Protein AF-A0AAE0DKG5-F1 (afdb_monomer)

Nearest PDB structures (foldseek):
  2qt0-assembly1_A  TM=7.683E-01  e=3.053E-05  Homo sapiens
  5b3f-assembly1_A  TM=6.417E-01  e=2.214E-03  Methanospirillum hungatei JF-1
  6fqd-assembly1_A  TM=4.161E-01  e=5.073E-01  Escherichia coli K-12
  5l3q-assembly2_D  TM=3.887E-01  e=5.073E-01  Homo sapiens
  6y32-assembly3_F  TM=3.884E-01  e=2.674E+00  Homo sapiens

InterPro domains:
  IPR027417 P-loop containing nucleoside triphosphate hydrolase [G3DSA:3.40.50.300] (2-158)
  IPR027417 P-loop containing nucleoside triphosphate hydrolase [SSF52540] (7-156)

Structure (mmCIF, N/CA/C/O backbone):
data_AF-A0AAE0DKG5-F1
#
_entry.id   AF-A0AAE0DKG5-F1
#
loop_
_atom_site.group_PDB
_atom_site.id
_atom_site.type_symbol
_atom_site.label_atom_id
_atom_site.label_alt_id
_atom_site.label_comp_id
_atom_site.label_asym_id
_atom_site.label_entity_id
_atom_site.label_seq_id
_atom_site.pdbx_PDB_ins_code
_atom_site.Cartn_x
_atom_site.Cartn_y
_atom_site.Cartn_z
_atom_site.occupancy
_atom_site.B_iso_or_equiv
_atom_site.auth_seq_id
_atom_site.auth_comp_id
_atom_site.auth_asym_id
_atom_site.auth_atom_id
_atom_site.pdbx_PDB_model_num
ATOM 1 N N . MET A 1 1 ? -20.621 -15.080 -0.877 1.00 37.41 1 MET A N 1
ATOM 2 C CA . MET A 1 1 ? -19.256 -15.101 -0.305 1.00 37.41 1 MET A CA 1
ATOM 3 C C . MET A 1 1 ? -19.275 -14.192 0.912 1.00 37.41 1 MET A C 1
ATOM 5 O O . MET A 1 1 ? -19.969 -13.183 0.817 1.00 37.41 1 MET A O 1
ATOM 9 N N . PRO A 1 2 ? -18.637 -14.533 2.045 1.00 44.44 2 PRO A N 1
ATOM 10 C CA . PRO A 1 2 ? -18.542 -13.586 3.152 1.00 44.44 2 PRO A CA 1
ATOM 11 C C . PRO A 1 2 ? -17.878 -12.305 2.638 1.00 44.44 2 PRO A C 1
ATOM 13 O O . PRO A 1 2 ? -16.910 -12.362 1.879 1.00 44.44 2 PRO A O 1
ATOM 16 N N . GLN A 1 3 ? -18.469 -11.161 2.965 1.00 55.66 3 GLN A N 1
ATOM 17 C CA . GLN A 1 3 ? -17.951 -9.858 2.577 1.00 55.66 3 GLN A CA 1
ATOM 18 C C . GLN A 1 3 ? -16.578 -9.691 3.237 1.00 55.66 3 GLN A C 1
ATOM 20 O O . GLN A 1 3 ? -16.470 -9.790 4.457 1.00 55.66 3 GLN A O 1
ATOM 25 N N . SER A 1 4 ? -15.528 -9.517 2.430 1.00 67.88 4 SER A N 1
ATOM 26 C CA . SER A 1 4 ? -14.177 -9.253 2.933 1.00 67.88 4 SER A CA 1
ATOM 27 C C . SER A 1 4 ? -14.224 -8.073 3.902 1.00 67.88 4 SER A C 1
ATOM 29 O O . SER A 1 4 ? -14.657 -6.986 3.520 1.00 67.88 4 SER A O 1
ATOM 31 N N . THR A 1 5 ? -13.737 -8.268 5.125 1.00 88.44 5 THR A N 1
ATOM 32 C CA . THR A 1 5 ? -13.580 -7.189 6.110 1.00 88.44 5 THR A CA 1
ATOM 33 C C . THR A 1 5 ? -12.373 -6.302 5.801 1.00 88.44 5 THR A C 1
ATOM 35 O O . THR A 1 5 ? -12.182 -5.289 6.462 1.00 88.44 5 THR A O 1
ATOM 38 N N . VAL A 1 6 ? -11.563 -6.650 4.794 1.00 94.94 6 VAL A N 1
ATOM 39 C CA . VAL A 1 6 ? -10.408 -5.865 4.347 1.00 94.94 6 VAL A CA 1
ATOM 40 C C . VAL A 1 6 ? -10.836 -4.784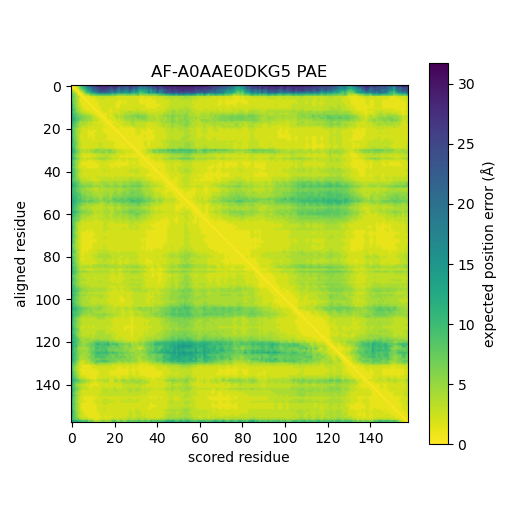 3.355 1.00 94.94 6 VAL A C 1
ATOM 42 O O . VAL A 1 6 ? -11.532 -5.073 2.375 1.00 94.94 6 VAL A O 1
ATOM 45 N N . PHE A 1 7 ? -10.373 -3.555 3.581 1.00 94.56 7 PHE A N 1
ATOM 46 C CA . PHE A 1 7 ? -10.585 -2.390 2.725 1.00 94.56 7 PHE A CA 1
ATOM 47 C C . PHE A 1 7 ? -9.232 -1.823 2.266 1.00 94.56 7 PHE A C 1
ATOM 49 O O . PHE A 1 7 ? -8.429 -1.364 3.080 1.00 94.56 7 PHE A O 1
ATOM 56 N N . LEU A 1 8 ? -8.972 -1.891 0.962 1.00 96.50 8 LEU A N 1
ATOM 57 C CA . LEU A 1 8 ? -7.734 -1.484 0.307 1.00 96.50 8 LEU A CA 1
ATOM 58 C C . LEU A 1 8 ? -7.817 -0.012 -0.114 1.00 96.50 8 LEU A C 1
ATOM 60 O O . LEU A 1 8 ? -8.628 0.378 -0.958 1.00 96.50 8 LEU A O 1
ATOM 64 N N . ILE A 1 9 ? -6.937 0.803 0.455 1.00 96.94 9 ILE A N 1
ATOM 65 C CA . ILE A 1 9 ? -6.836 2.242 0.222 1.00 96.94 9 ILE A CA 1
ATOM 66 C C . ILE A 1 9 ? -5.609 2.503 -0.644 1.00 96.94 9 ILE A C 1
ATOM 68 O O . ILE A 1 9 ? -4.482 2.346 -0.188 1.00 96.94 9 ILE A O 1
ATOM 72 N N . GLY A 1 10 ? -5.813 2.941 -1.882 1.00 97.75 10 GLY A N 1
ATOM 73 C CA . GLY A 1 10 ? -4.731 3.442 -2.722 1.00 97.75 10 GLY A CA 1
ATOM 74 C C . GLY A 1 10 ? -4.279 4.835 -2.301 1.00 97.75 10 GLY A C 1
ATOM 75 O O . GLY A 1 10 ? -5.113 5.732 -2.156 1.00 97.75 10 GLY A O 1
ATOM 76 N N . LEU A 1 11 ? -2.969 5.039 -2.193 1.00 97.75 11 LEU A N 1
ATOM 77 C CA . LEU A 1 11 ? -2.316 6.339 -2.058 1.00 97.75 11 LEU A CA 1
ATOM 78 C C . LEU A 1 11 ? -1.290 6.510 -3.184 1.00 97.75 11 LEU A C 1
ATOM 80 O O . LEU A 1 11 ? -0.190 5.966 -3.129 1.00 97.75 11 LEU A O 1
ATOM 84 N N . SER A 1 12 ? -1.640 7.275 -4.219 1.00 96.31 12 SER A N 1
ATOM 85 C CA . SER A 1 12 ? -0.743 7.530 -5.355 1.00 96.31 12 SER A CA 1
ATOM 86 C C . SER A 1 12 ? -0.347 8.996 -5.479 1.00 96.31 12 SER A C 1
ATOM 88 O O . SER A 1 12 ? -0.925 9.846 -4.813 1.00 96.31 12 SER A O 1
ATOM 90 N N . GLY A 1 13 ? 0.668 9.298 -6.285 1.00 94.44 13 GLY A N 1
ATOM 91 C CA . GLY A 1 13 ? 1.282 10.628 -6.350 1.00 94.44 13 GLY A CA 1
ATOM 92 C C . GLY A 1 13 ? 2.754 10.598 -6.778 1.00 94.44 13 GLY A C 1
ATOM 93 O O . GLY A 1 13 ? 3.393 9.538 -6.734 1.00 94.44 13 GLY A O 1
ATOM 94 N N . PRO A 1 14 ? 3.330 11.747 -7.169 1.00 91.44 14 PRO A N 1
ATOM 95 C CA . PRO A 1 14 ? 4.718 11.816 -7.613 1.00 91.44 14 PRO A CA 1
ATOM 96 C C . PRO A 1 14 ? 5.696 11.474 -6.482 1.00 91.44 14 PRO A C 1
ATOM 98 O O . PRO A 1 14 ? 5.332 11.425 -5.299 1.00 91.44 14 PRO A O 1
ATOM 101 N N . ALA A 1 15 ? 6.950 11.190 -6.836 1.00 87.25 15 ALA A N 1
ATOM 102 C CA . ALA A 1 15 ? 8.023 11.018 -5.859 1.00 87.25 15 ALA A CA 1
ATOM 103 C C . ALA A 1 15 ? 8.094 12.231 -4.909 1.00 87.25 15 ALA A C 1
ATOM 105 O O . ALA A 1 15 ? 7.795 13.355 -5.304 1.00 87.25 15 ALA A O 1
ATOM 106 N N . ALA A 1 16 ? 8.441 11.985 -3.643 1.00 87.25 16 ALA A N 1
ATOM 107 C CA . ALA A 1 16 ? 8.517 12.997 -2.581 1.00 87.25 16 ALA A CA 1
ATOM 108 C C . ALA A 1 16 ? 7.212 13.755 -2.228 1.00 87.25 16 ALA A C 1
ATOM 110 O O . ALA A 1 16 ? 7.253 14.646 -1.387 1.00 87.25 16 ALA A O 1
ATOM 111 N N . ALA A 1 17 ? 6.041 13.358 -2.743 1.00 90.88 17 ALA A N 1
ATOM 112 C CA . ALA A 1 17 ? 4.752 13.963 -2.363 1.00 90.88 17 ALA A CA 1
ATOM 113 C C . ALA A 1 17 ? 4.284 13.644 -0.924 1.00 90.88 17 ALA A C 1
ATOM 115 O O . ALA A 1 17 ? 3.214 14.066 -0.511 1.00 90.88 17 ALA A O 1
ATOM 116 N N . GLY A 1 18 ? 5.034 12.848 -0.152 1.00 90.06 18 GLY A N 1
ATOM 117 C CA . GLY A 1 18 ? 4.626 12.414 1.193 1.00 90.06 18 GLY A CA 1
ATOM 118 C C . GLY A 1 18 ? 3.774 11.138 1.230 1.00 90.06 18 GLY A C 1
ATOM 119 O O . GLY A 1 18 ? 3.184 10.832 2.264 1.00 90.06 18 GLY A O 1
ATOM 120 N N . LYS A 1 19 ? 3.741 10.362 0.134 1.00 93.94 19 LYS A N 1
ATOM 121 C CA . LYS A 1 19 ? 3.017 9.075 0.038 1.00 93.94 19 LYS A CA 1
ATOM 122 C C . LYS A 1 19 ? 3.444 8.027 1.051 1.00 93.94 19 LYS A C 1
ATOM 124 O O . LYS A 1 19 ? 2.635 7.180 1.377 1.00 93.94 19 LYS A O 1
ATOM 129 N N . THR A 1 20 ? 4.679 8.089 1.527 1.00 92.62 20 THR A N 1
ATOM 130 C CA . THR A 1 20 ? 5.185 7.182 2.555 1.00 92.62 20 THR A CA 1
ATOM 131 C C . THR A 1 20 ? 4.866 7.724 3.951 1.00 92.62 20 THR A C 1
ATOM 133 O O . THR A 1 20 ? 4.460 6.978 4.830 1.00 92.62 20 THR A O 1
ATOM 136 N N . THR A 1 21 ? 4.947 9.044 4.155 1.00 94.94 21 THR A N 1
ATOM 137 C CA . THR A 1 21 ? 4.667 9.705 5.443 1.00 94.94 21 THR A CA 1
ATOM 138 C C . THR A 1 21 ? 3.189 9.647 5.835 1.00 94.94 21 THR A C 1
ATOM 140 O O . THR A 1 21 ? 2.862 9.335 6.978 1.00 94.94 21 THR A O 1
ATOM 143 N N .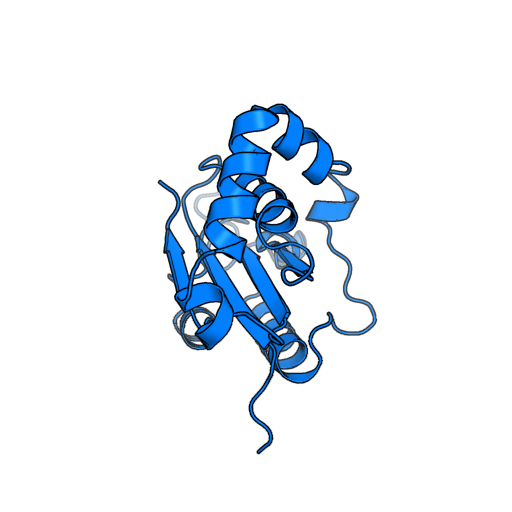 LEU A 1 22 ? 2.286 9.946 4.897 1.00 95.38 22 LEU A N 1
ATOM 144 C CA . LEU A 1 22 ? 0.847 9.991 5.150 1.00 95.38 22 LEU A CA 1
ATOM 145 C C . LEU A 1 22 ? 0.267 8.651 5.660 1.00 95.38 22 LEU A C 1
ATOM 147 O O . LEU A 1 22 ? -0.423 8.697 6.676 1.00 95.38 22 LEU A O 1
ATOM 151 N N . PRO A 1 23 ? 0.536 7.475 5.050 1.00 96.06 23 PRO A N 1
ATOM 152 C CA . PRO A 1 23 ? 0.082 6.184 5.567 1.00 96.06 23 PRO A CA 1
ATOM 153 C C . PRO A 1 23 ? 0.449 5.960 7.029 1.00 96.06 23 PRO A C 1
ATOM 155 O O . PRO A 1 23 ? -0.401 5.546 7.809 1.00 96.06 23 PRO A O 1
ATOM 158 N N . HIS A 1 24 ? 1.689 6.276 7.412 1.00 96.19 24 HIS A N 1
ATOM 159 C CA . HIS A 1 24 ? 2.147 6.110 8.790 1.00 96.19 24 HIS A CA 1
ATOM 160 C C . HIS A 1 24 ? 1.361 7.001 9.755 1.00 96.19 24 HIS A C 1
ATOM 162 O O . HIS A 1 24 ? 0.917 6.529 10.797 1.00 96.19 24 HIS A O 1
ATOM 168 N N . ILE A 1 25 ? 1.094 8.260 9.390 1.00 95.81 25 ILE A N 1
ATOM 169 C CA . ILE A 1 25 ? 0.221 9.147 10.182 1.00 95.81 25 ILE A CA 1
ATOM 170 C C . ILE A 1 25 ? -1.201 8.571 10.271 1.00 95.81 25 ILE A C 1
ATOM 172 O O . ILE A 1 25 ? -1.789 8.541 11.354 1.00 95.81 25 ILE A O 1
ATOM 176 N N . LEU A 1 26 ? -1.747 8.073 9.157 1.00 95.31 26 LEU A N 1
ATOM 177 C CA . LEU A 1 26 ? -3.080 7.468 9.115 1.00 95.31 26 LEU A CA 1
ATOM 178 C C . LEU A 1 26 ? -3.181 6.238 10.023 1.00 95.31 26 LEU A C 1
ATOM 180 O O . LEU A 1 26 ? -4.221 6.062 10.655 1.00 95.31 26 LEU A O 1
ATOM 184 N N . THR A 1 27 ? -2.111 5.451 10.176 1.00 95.12 27 THR A N 1
ATOM 185 C CA . THR A 1 27 ? -2.064 4.345 11.146 1.00 95.12 27 THR A CA 1
ATOM 186 C C . THR A 1 27 ? -2.336 4.814 12.570 1.00 95.12 27 THR A C 1
ATOM 188 O O . THR A 1 27 ? -3.024 4.135 13.329 1.00 95.12 27 THR A O 1
ATOM 191 N N . HIS A 1 28 ? -1.862 6.004 12.937 1.00 94.06 28 HIS A N 1
ATOM 192 C CA . HIS A 1 28 ? -2.086 6.560 14.268 1.00 94.06 28 HIS A CA 1
ATOM 193 C C . HIS A 1 28 ? -3.461 7.206 14.439 1.00 94.06 28 HIS A C 1
ATOM 195 O O . HIS A 1 28 ? -3.979 7.189 15.557 1.00 94.06 28 HIS A O 1
ATOM 201 N N . ILE A 1 29 ? -4.036 7.770 13.375 1.00 94.38 29 ILE A N 1
ATOM 202 C CA . ILE A 1 29 ? -5.367 8.395 13.400 1.00 94.38 29 ILE A CA 1
ATOM 203 C C . ILE A 1 29 ? -6.466 7.325 13.425 1.00 94.38 29 ILE A C 1
ATOM 205 O O . ILE A 1 29 ? -7.371 7.389 14.250 1.00 94.38 29 ILE A O 1
ATOM 209 N N . PHE A 1 30 ? -6.358 6.316 12.561 1.00 93.31 30 PHE A N 1
ATOM 210 C CA . PHE A 1 30 ? -7.341 5.241 12.395 1.00 93.31 30 PHE A CA 1
ATOM 211 C C . PHE A 1 30 ? -6.987 3.989 13.213 1.00 93.31 30 PHE A C 1
ATOM 213 O O . PHE A 1 30 ? -7.433 2.890 12.893 1.00 93.31 30 PHE A O 1
ATOM 220 N N . CYS A 1 31 ? -6.162 4.121 14.254 1.00 87.25 31 CYS A N 1
ATOM 221 C CA . CYS A 1 31 ? -5.794 3.008 15.128 1.00 87.25 31 CYS A CA 1
ATOM 222 C C . CYS A 1 31 ? -7.043 2.439 15.838 1.00 87.25 31 CYS A C 1
ATOM 224 O O . CYS A 1 31 ? -7.811 3.233 16.389 1.00 87.25 31 CYS A O 1
ATOM 226 N N . PRO A 1 32 ? -7.248 1.105 15.885 1.00 89.25 32 PRO A N 1
ATOM 227 C CA . PRO A 1 32 ? -6.346 0.025 15.449 1.00 89.25 32 PRO A CA 1
ATOM 228 C C . PRO A 1 32 ? -6.646 -0.553 14.047 1.00 89.25 32 PRO A C 1
ATOM 230 O O . PRO A 1 32 ? -6.200 -1.652 13.725 1.00 89.25 32 PRO A O 1
ATOM 233 N N . HIS A 1 33 ? -7.428 0.137 13.214 1.00 92.50 33 HIS A N 1
ATOM 234 C CA . HIS A 1 33 ? -7.995 -0.423 11.982 1.00 92.50 33 HIS A CA 1
ATOM 235 C C . HIS A 1 33 ? -6.993 -0.515 10.829 1.00 92.50 33 HIS A C 1
ATOM 237 O O . HIS A 1 33 ? -7.066 -1.458 10.039 1.00 92.50 33 HIS A O 1
ATOM 243 N N . VAL A 1 34 ? -6.056 0.433 10.713 1.00 95.06 34 VAL A N 1
ATOM 244 C CA . VAL A 1 34 ? -4.959 0.339 9.734 1.00 95.06 34 VAL A CA 1
ATOM 245 C C . VAL A 1 34 ? -3.956 -0.693 10.222 1.00 95.06 34 VAL A C 1
ATOM 247 O O . VAL A 1 34 ? -3.264 -0.496 11.215 1.00 95.06 34 VAL A O 1
ATOM 250 N N . SER A 1 35 ? -3.903 -1.807 9.504 1.00 93.31 35 SER A N 1
ATOM 251 C CA . SER A 1 35 ? -3.161 -3.004 9.915 1.00 93.31 35 SER A CA 1
ATOM 252 C C . SER A 1 35 ? -1.897 -3.263 9.103 1.00 93.31 35 SER A C 1
ATOM 254 O O . SER A 1 35 ? -1.035 -4.023 9.534 1.00 93.31 35 SER A O 1
ATOM 256 N N . LEU A 1 36 ? -1.810 -2.677 7.908 1.00 95.50 36 LEU A N 1
ATOM 257 C CA . LEU A 1 36 ? -0.769 -2.968 6.935 1.00 95.50 36 LEU A CA 1
ATOM 258 C C . LEU A 1 36 ? -0.602 -1.782 5.986 1.00 95.50 36 LEU A C 1
ATOM 260 O O . LEU A 1 36 ? -1.589 -1.202 5.522 1.00 95.50 36 LEU A O 1
ATOM 264 N N . ILE A 1 37 ? 0.653 -1.472 5.673 1.00 97.12 37 ILE A N 1
ATOM 265 C CA . ILE A 1 37 ? 1.044 -0.5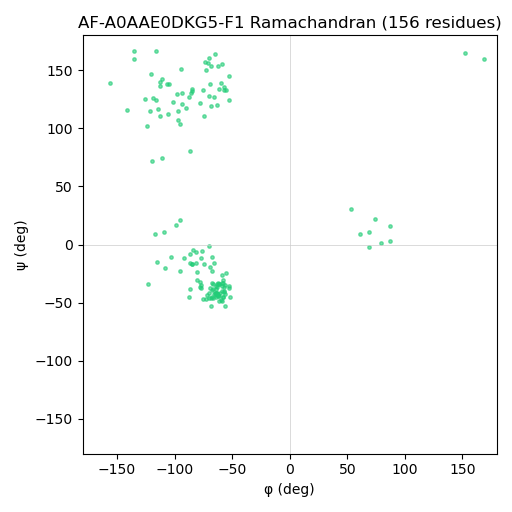86 4.581 1.00 97.12 37 ILE A CA 1
ATOM 266 C C . ILE A 1 37 ? 1.835 -1.443 3.589 1.00 97.12 37 ILE A C 1
ATOM 268 O O . ILE A 1 37 ? 2.797 -2.103 3.972 1.00 97.12 37 ILE A O 1
ATOM 272 N N . LEU A 1 38 ? 1.398 -1.469 2.334 1.00 97.81 38 LEU A N 1
ATOM 273 C CA . LEU A 1 38 ? 2.113 -2.069 1.214 1.00 97.81 38 LEU A CA 1
ATOM 274 C C . LEU A 1 38 ? 2.786 -0.955 0.422 1.00 97.81 38 LEU A C 1
ATOM 276 O O . LEU A 1 38 ? 2.104 -0.046 -0.061 1.00 97.81 38 LEU A O 1
ATOM 280 N N . HIS A 1 39 ? 4.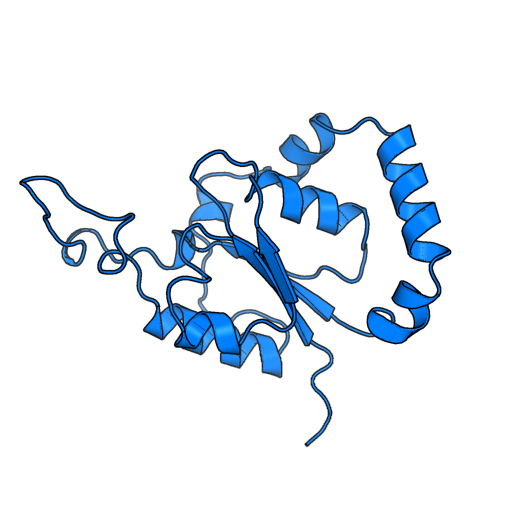103 -1.046 0.275 1.00 96.88 39 HIS A N 1
ATOM 281 C CA . HIS A 1 39 ? 4.890 -0.077 -0.472 1.00 96.88 39 HIS A CA 1
ATOM 282 C C . HIS A 1 39 ? 5.054 -0.542 -1.916 1.00 96.88 39 HIS A C 1
ATOM 284 O O . HIS A 1 39 ? 5.436 -1.679 -2.178 1.00 96.88 39 HIS A O 1
ATOM 290 N N . GLY A 1 40 ? 4.770 0.339 -2.873 1.00 94.81 40 GLY A N 1
ATOM 291 C CA . GLY A 1 40 ? 4.919 0.058 -4.300 1.00 94.81 40 GLY A CA 1
ATOM 292 C C . GLY A 1 40 ? 6.350 -0.330 -4.669 1.00 94.81 40 GLY A C 1
ATOM 293 O O . GLY A 1 40 ? 6.543 -1.163 -5.551 1.00 94.81 40 GLY A O 1
ATOM 294 N N . ASP A 1 41 ? 7.324 0.209 -3.936 1.00 93.81 41 ASP A N 1
ATOM 295 C CA . ASP A 1 41 ? 8.753 -0.042 -4.123 1.00 93.81 41 ASP A CA 1
ATOM 296 C C . ASP A 1 41 ? 9.143 -1.496 -3.783 1.00 93.81 41 ASP A C 1
ATOM 298 O O . ASP A 1 41 ? 10.090 -2.022 -4.362 1.00 93.81 41 ASP A O 1
ATOM 302 N N . ASP A 1 42 ? 8.355 -2.207 -2.958 1.00 95.88 42 ASP A N 1
ATOM 303 C CA . ASP A 1 42 ? 8.551 -3.643 -2.666 1.00 95.88 42 ASP A CA 1
ATOM 304 C C . ASP A 1 42 ? 8.292 -4.547 -3.890 1.00 95.88 42 ASP A C 1
ATOM 306 O O . ASP A 1 42 ? 8.582 -5.750 -3.879 1.00 95.88 42 ASP A O 1
ATOM 310 N N . PHE A 1 43 ? 7.726 -3.965 -4.951 1.00 96.50 43 PHE A N 1
ATOM 311 C CA . PHE A 1 43 ? 7.424 -4.616 -6.221 1.00 96.50 43 PHE A CA 1
ATOM 312 C C . PHE A 1 43 ? 8.333 -4.134 -7.354 1.00 96.50 43 PHE A C 1
ATOM 314 O O . PHE A 1 43 ? 8.058 -4.438 -8.515 1.00 96.50 43 PHE A O 1
ATOM 321 N N . CYS A 1 44 ? 9.403 -3.392 -7.057 1.00 95.06 44 CYS A N 1
ATOM 322 C CA . CYS A 1 44 ? 10.451 -3.149 -8.041 1.00 95.06 44 CYS A CA 1
ATOM 323 C C . CYS A 1 44 ? 11.051 -4.492 -8.486 1.00 95.06 44 CYS A C 1
ATOM 325 O O . CYS A 1 44 ? 11.221 -5.410 -7.679 1.00 95.06 44 CYS A O 1
ATOM 327 N N . LYS A 1 45 ? 11.318 -4.631 -9.782 1.00 95.06 45 LYS A N 1
ATOM 328 C CA . LYS A 1 45 ? 11.975 -5.822 -10.318 1.00 95.06 45 LYS A CA 1
ATOM 329 C C . LYS A 1 45 ? 13.433 -5.880 -9.881 1.00 95.06 45 LYS A C 1
ATOM 331 O O . LYS A 1 45 ? 14.048 -4.866 -9.553 1.00 95.06 45 LYS A O 1
ATOM 336 N N . GLU A 1 46 ? 13.996 -7.078 -9.953 1.00 92.88 46 GLU A N 1
ATOM 337 C CA . GLU A 1 46 ? 15.420 -7.280 -9.717 1.00 92.88 46 GLU A CA 1
ATOM 338 C C . GLU A 1 46 ? 16.267 -6.524 -10.746 1.00 92.88 46 GLU A C 1
ATOM 340 O O . GLU A 1 46 ? 15.836 -6.255 -11.870 1.00 92.88 46 GLU A O 1
ATOM 345 N N . PHE A 1 47 ? 17.497 -6.181 -10.358 1.00 91.44 47 PHE A N 1
ATOM 346 C CA . PHE A 1 47 ? 18.376 -5.294 -11.127 1.00 91.44 47 PHE A CA 1
ATOM 347 C C . PHE A 1 47 ? 18.575 -5.723 -12.591 1.00 91.44 47 PHE A C 1
ATOM 349 O O . PHE A 1 47 ? 18.631 -4.877 -13.481 1.00 91.44 47 PHE A O 1
ATOM 356 N N . ASP A 1 48 ? 18.666 -7.026 -12.854 1.00 94.25 48 ASP A N 1
ATOM 357 C CA . ASP A 1 48 ? 18.851 -7.602 -14.191 1.00 94.25 48 ASP A CA 1
ATOM 358 C C . ASP A 1 48 ? 17.569 -7.628 -15.045 1.00 94.25 48 ASP A C 1
ATOM 360 O O . ASP A 1 48 ? 17.631 -7.850 -16.255 1.00 94.25 48 ASP A O 1
ATOM 364 N N . GLN A 1 49 ? 16.413 -7.370 -14.433 1.00 94.94 49 GLN A N 1
ATOM 365 C CA . GLN A 1 49 ? 15.098 -7.320 -15.070 1.00 94.94 49 GLN A CA 1
ATOM 366 C C . GLN A 1 49 ? 14.595 -5.886 -15.300 1.00 94.94 49 GLN A C 1
ATOM 368 O O . GLN A 1 49 ? 13.587 -5.697 -15.994 1.00 94.94 49 GLN A O 1
ATOM 373 N N . ILE A 1 50 ? 15.267 -4.879 -14.730 1.00 95.06 50 ILE A N 1
ATOM 374 C CA . ILE A 1 50 ? 14.938 -3.465 -14.935 1.00 95.06 50 ILE A CA 1
ATOM 375 C C . ILE A 1 50 ? 15.307 -3.067 -16.375 1.00 95.06 50 ILE A C 1
ATOM 377 O O . ILE A 1 50 ? 16.438 -3.289 -16.815 1.00 95.06 50 ILE A O 1
ATOM 381 N N . PRO A 1 51 ? 14.379 -2.471 -17.144 1.00 94.44 51 PRO A N 1
ATOM 382 C CA . PRO A 1 51 ? 14.644 -2.089 -18.523 1.00 94.44 51 PRO A CA 1
ATOM 383 C C . PRO A 1 51 ? 15.570 -0.873 -18.610 1.00 94.44 51 PRO A C 1
ATOM 385 O O . PRO A 1 51 ? 15.521 0.032 -17.778 1.00 94.44 51 PRO A O 1
ATOM 388 N N . THR A 1 52 ? 16.344 -0.802 -19.692 1.00 95.50 52 THR A N 1
ATOM 389 C CA . THR A 1 52 ? 17.089 0.408 -20.054 1.00 95.50 52 THR A CA 1
ATOM 390 C C . THR A 1 52 ? 16.270 1.255 -21.023 1.00 95.50 52 THR A C 1
ATOM 392 O O . THR A 1 52 ? 15.964 0.816 -22.133 1.00 95.50 52 THR A O 1
ATOM 395 N N . VAL A 1 53 ? 15.970 2.496 -20.646 1.00 94.00 53 VAL A N 1
ATOM 396 C CA . VAL A 1 53 ? 15.286 3.493 -21.478 1.00 94.00 53 VAL A CA 1
ATOM 397 C C . VAL A 1 53 ? 16.225 4.681 -21.674 1.00 94.00 53 VAL A C 1
ATOM 399 O O . VAL A 1 53 ? 16.757 5.236 -20.719 1.00 94.00 53 VAL A O 1
ATOM 402 N N . ASN A 1 54 ? 16.477 5.067 -22.929 1.00 92.81 54 ASN A N 1
ATOM 403 C CA . ASN A 1 54 ? 17.383 6.173 -23.281 1.00 92.81 54 ASN A CA 1
ATOM 404 C C . ASN A 1 54 ? 18.795 6.074 -22.662 1.00 92.81 54 ASN A C 1
ATOM 406 O O . ASN A 1 54 ? 19.429 7.090 -22.392 1.00 92.81 54 ASN A O 1
ATOM 410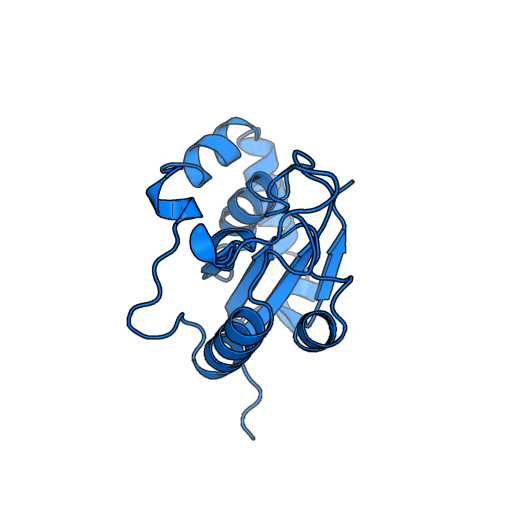 N N . GLY A 1 55 ? 19.293 4.853 -22.445 1.00 94.19 55 GLY A N 1
ATOM 411 C CA . GLY A 1 55 ? 20.616 4.605 -21.862 1.00 94.19 55 GLY A CA 1
ATOM 412 C C . GLY A 1 55 ? 20.659 4.562 -20.330 1.00 94.19 55 GLY A C 1
ATOM 413 O O . GLY A 1 55 ? 21.741 4.374 -19.781 1.00 94.19 55 GLY A O 1
ATOM 414 N N . TYR A 1 56 ? 19.517 4.682 -19.647 1.00 93.75 56 TYR A N 1
ATOM 415 C CA . TYR A 1 56 ? 19.415 4.621 -18.186 1.00 93.75 56 TYR A CA 1
ATOM 416 C C . TYR A 1 56 ? 18.498 3.485 -17.742 1.00 93.75 56 TYR A C 1
ATOM 418 O O . TYR A 1 56 ? 17.520 3.186 -18.424 1.00 93.75 56 TYR A O 1
ATOM 426 N N . LEU A 1 57 ? 18.800 2.867 -16.600 1.00 94.69 57 LEU A N 1
ATOM 427 C CA . LEU A 1 57 ? 17.879 1.927 -15.961 1.00 94.69 57 LEU A CA 1
ATOM 428 C C . LEU A 1 57 ? 16.632 2.678 -15.489 1.00 94.69 57 LEU A C 1
ATOM 430 O O . LEU A 1 57 ? 16.744 3.675 -14.777 1.00 94.69 57 LEU A O 1
ATOM 434 N N . ASP A 1 58 ? 15.463 2.190 -15.888 1.00 94.06 58 ASP A N 1
ATOM 435 C CA . ASP A 1 58 ? 14.167 2.806 -15.611 1.00 94.06 58 ASP A CA 1
ATOM 436 C C . ASP A 1 58 ? 13.364 1.946 -14.624 1.00 94.06 58 ASP A C 1
ATOM 438 O O . ASP A 1 58 ? 12.433 1.226 -14.994 1.00 94.06 58 ASP A O 1
ATOM 442 N N . ALA A 1 59 ? 13.777 1.989 -13.354 1.00 91.31 59 ALA A N 1
ATOM 443 C CA . ALA A 1 59 ? 13.103 1.291 -12.255 1.00 91.31 59 ALA A CA 1
ATOM 444 C C . ALA A 1 59 ? 11.713 1.887 -11.960 1.00 91.31 59 ALA A C 1
ATOM 446 O O . ALA A 1 59 ? 10.779 1.158 -11.630 1.00 91.31 59 ALA A O 1
ATOM 447 N N . ASP A 1 60 ? 11.574 3.202 -12.155 1.00 89.56 60 ASP A N 1
ATOM 448 C CA . ASP A 1 60 ? 10.338 3.956 -11.924 1.00 89.56 60 ASP A CA 1
ATOM 449 C C . ASP A 1 60 ? 9.379 3.899 -13.129 1.00 89.56 60 ASP A C 1
ATOM 451 O O . ASP A 1 60 ? 8.257 4.409 -13.096 1.00 89.56 60 ASP A O 1
ATOM 455 N N . GLY A 1 61 ? 9.792 3.282 -14.232 1.00 91.12 61 GLY A N 1
ATOM 456 C CA . GLY A 1 61 ? 8.934 3.052 -15.380 1.00 91.12 61 GLY A CA 1
ATOM 457 C C . GLY A 1 61 ? 7.907 1.946 -15.108 1.00 91.12 61 GLY A C 1
ATOM 458 O O . GLY A 1 61 ? 8.155 1.030 -14.321 1.00 91.12 61 GLY A O 1
ATOM 459 N N . PRO A 1 62 ? 6.771 1.912 -15.834 1.00 91.88 62 PRO A N 1
ATOM 460 C CA . PRO A 1 62 ? 5.809 0.814 -15.724 1.00 91.88 62 PRO A CA 1
ATOM 461 C C . PRO A 1 62 ? 6.409 -0.579 -15.973 1.00 91.88 62 PRO A C 1
ATOM 463 O O . PRO A 1 62 ? 5.862 -1.579 -15.524 1.00 91.88 62 PRO A O 1
ATOM 466 N N . ALA A 1 63 ? 7.513 -0.654 -16.718 1.00 92.94 63 ALA A N 1
ATOM 467 C CA . ALA A 1 63 ? 8.210 -1.901 -17.003 1.00 92.94 63 ALA A CA 1
ATOM 468 C C . ALA A 1 63 ? 9.239 -2.293 -15.922 1.00 92.94 63 ALA A C 1
ATOM 470 O O . ALA A 1 63 ? 9.633 -3.461 -15.898 1.00 92.94 63 ALA A O 1
ATOM 471 N N . GLY A 1 64 ? 9.634 -1.369 -15.037 1.00 94.81 64 GLY A N 1
ATOM 472 C CA . GLY A 1 64 ? 10.516 -1.617 -13.890 1.00 94.81 64 GLY A CA 1
ATOM 473 C C . GLY A 1 64 ? 9.800 -2.199 -12.667 1.00 94.81 64 GLY A C 1
ATOM 474 O O . GLY A 1 64 ? 10.446 -2.786 -11.807 1.00 94.81 64 GLY A O 1
ATOM 475 N N . VAL A 1 65 ? 8.466 -2.125 -12.623 1.00 95.62 65 VAL A N 1
ATOM 476 C CA . VAL A 1 65 ? 7.640 -2.636 -11.517 1.00 95.62 65 VAL A CA 1
ATOM 477 C C . VAL A 1 65 ? 6.939 -3.942 -11.909 1.00 95.62 65 VAL A C 1
ATOM 479 O O . VAL A 1 65 ? 6.409 -4.086 -13.014 1.00 95.62 65 VAL A O 1
ATOM 482 N N . ASP A 1 66 ? 6.905 -4.909 -10.996 1.00 96.50 66 ASP A N 1
ATOM 483 C CA . ASP A 1 66 ? 6.164 -6.161 -11.127 1.00 96.50 66 ASP A CA 1
ATOM 484 C C . ASP A 1 66 ? 4.708 -6.004 -10.656 1.00 96.50 66 ASP A C 1
ATOM 486 O O . ASP A 1 66 ? 4.309 -6.372 -9.546 1.00 96.50 66 ASP A O 1
ATOM 490 N N . PHE A 1 67 ? 3.879 -5.442 -11.536 1.00 96.50 67 PHE A N 1
ATOM 491 C CA . PHE A 1 67 ? 2.450 -5.283 -11.267 1.00 96.50 67 PHE A CA 1
ATOM 492 C C . PHE A 1 67 ? 1.672 -6.602 -11.243 1.00 96.50 67 PHE A C 1
ATOM 494 O O . PHE A 1 67 ? 0.581 -6.636 -10.675 1.00 96.50 67 PHE A O 1
ATOM 501 N N . MET A 1 68 ? 2.206 -7.678 -11.829 1.00 96.56 68 MET A N 1
ATOM 502 C CA . MET A 1 68 ? 1.583 -9.000 -11.726 1.00 96.56 68 MET A CA 1
ATOM 503 C C . MET A 1 68 ? 1.691 -9.498 -10.285 1.00 96.56 68 MET A C 1
ATOM 505 O O . MET A 1 68 ? 0.664 -9.746 -9.652 1.00 96.56 68 MET A O 1
ATOM 509 N N . ARG A 1 69 ? 2.908 -9.503 -9.724 1.00 97.25 69 ARG A N 1
ATOM 510 C CA . ARG A 1 69 ? 3.153 -9.836 -8.313 1.00 97.25 69 ARG A CA 1
ATOM 511 C C . ARG A 1 69 ? 2.389 -8.910 -7.367 1.00 97.25 69 ARG A C 1
ATOM 513 O O . ARG A 1 69 ? 1.827 -9.371 -6.376 1.00 97.25 69 ARG A O 1
ATOM 520 N N . MET A 1 70 ? 2.318 -7.611 -7.673 1.00 98.06 70 MET A N 1
ATOM 521 C CA . MET A 1 70 ? 1.503 -6.671 -6.893 1.00 98.06 70 MET A CA 1
ATOM 522 C C . MET A 1 70 ? 0.027 -7.073 -6.888 1.00 98.06 70 MET A C 1
ATOM 524 O O . MET A 1 70 ? -0.579 -7.130 -5.822 1.00 98.06 70 MET A O 1
ATOM 528 N N . GLY A 1 71 ? -0.550 -7.396 -8.047 1.00 98.19 71 GLY A N 1
ATOM 529 C CA . GLY A 1 71 ? -1.935 -7.857 -8.149 1.00 98.19 71 GLY A CA 1
ATOM 530 C C . GLY A 1 71 ? -2.205 -9.114 -7.317 1.00 98.19 71 GLY A C 1
ATOM 531 O O . GLY A 1 71 ? -3.186 -9.148 -6.576 1.00 98.19 71 GLY A O 1
ATOM 532 N N . GLU A 1 72 ? -1.309 -10.100 -7.380 1.00 98.19 72 GLU A N 1
ATOM 533 C CA . GLU A 1 72 ? -1.402 -11.348 -6.608 1.00 98.19 72 GLU A CA 1
ATOM 534 C C . GLU A 1 72 ? -1.352 -11.102 -5.093 1.00 98.19 72 GLU A C 1
ATOM 536 O O . GLU A 1 72 ? -2.171 -11.643 -4.345 1.00 98.19 72 GLU A O 1
ATOM 541 N N . VAL A 1 73 ? -0.439 -10.240 -4.631 1.00 98.38 73 VAL A N 1
ATOM 542 C CA . VAL A 1 73 ? -0.354 -9.860 -3.213 1.00 98.38 73 VAL A CA 1
ATOM 543 C C . VAL A 1 73 ? -1.607 -9.104 -2.775 1.00 98.38 73 VAL A C 1
ATOM 545 O O . VAL A 1 73 ? -2.126 -9.381 -1.696 1.00 98.38 73 VAL A O 1
ATOM 548 N N . LEU A 1 74 ? -2.135 -8.190 -3.596 1.00 98.06 74 LEU A N 1
ATOM 549 C CA . LEU A 1 74 ? -3.373 -7.471 -3.281 1.00 98.06 74 LEU A CA 1
ATOM 550 C C . LEU A 1 74 ? -4.576 -8.414 -3.180 1.00 98.06 74 LEU A C 1
ATOM 552 O O . LEU A 1 74 ? -5.374 -8.270 -2.254 1.00 98.06 74 LEU A O 1
ATOM 556 N N . ASP A 1 75 ? -4.692 -9.391 -4.081 1.00 97.62 75 ASP A N 1
ATOM 557 C CA . ASP A 1 75 ? -5.760 -10.395 -4.036 1.00 97.62 75 ASP A CA 1
ATOM 558 C C . ASP A 1 75 ? -5.652 -11.260 -2.773 1.00 97.62 75 ASP A C 1
ATOM 560 O O . ASP A 1 75 ? -6.648 -11.477 -2.077 1.00 97.62 75 ASP A O 1
ATOM 564 N N . TYR A 1 76 ? -4.438 -11.693 -2.418 1.00 97.75 76 TYR A N 1
ATOM 565 C CA . TYR A 1 76 ? -4.194 -12.436 -1.183 1.00 97.75 76 TYR A CA 1
ATOM 566 C C . TYR A 1 76 ? -4.555 -11.607 0.055 1.00 97.75 76 TYR A C 1
ATOM 568 O O . TYR A 1 76 ? -5.299 -12.069 0.922 1.00 97.75 76 TYR A O 1
ATOM 576 N N . VAL A 1 77 ? -4.081 -10.361 0.122 1.00 97.25 77 VAL A N 1
ATOM 577 C CA . VAL A 1 77 ? -4.329 -9.449 1.243 1.00 97.25 77 VAL A CA 1
ATOM 578 C C . VAL A 1 77 ? -5.813 -9.119 1.365 1.00 97.25 77 VAL A C 1
ATOM 580 O O . VAL A 1 77 ? -6.320 -9.044 2.480 1.00 97.25 77 VAL A O 1
ATOM 583 N N . LYS A 1 78 ? -6.550 -8.990 0.258 1.00 95.75 78 LYS A N 1
ATOM 584 C CA . LYS A 1 78 ? -8.003 -8.779 0.297 1.00 95.75 78 LYS A CA 1
ATOM 585 C C . LYS A 1 78 ? -8.735 -9.944 0.971 1.00 95.75 78 LYS A C 1
ATOM 587 O O . LYS A 1 78 ? -9.736 -9.719 1.638 1.00 95.75 78 LYS A O 1
ATOM 592 N N . VAL A 1 79 ? -8.245 -11.175 0.824 1.00 94.88 79 VAL A N 1
ATOM 593 C CA . VAL A 1 79 ? -8.874 -12.370 1.412 1.00 94.88 79 VAL A CA 1
ATOM 594 C C . VAL A 1 79 ? -8.382 -12.642 2.836 1.00 94.88 79 VAL A C 1
ATOM 596 O O . VAL A 1 79 ? -9.190 -12.926 3.716 1.00 94.88 79 VAL A O 1
ATOM 599 N N . GLN A 1 80 ? -7.071 -12.566 3.071 1.00 94.81 80 GLN A N 1
ATOM 600 C CA . GLN A 1 80 ? -6.433 -12.979 4.329 1.00 94.81 80 GLN A CA 1
ATOM 601 C C . GLN A 1 80 ? -6.222 -11.814 5.306 1.00 94.81 80 GLN A C 1
ATOM 603 O O . GLN A 1 80 ? -6.078 -12.003 6.515 1.00 94.81 80 GLN A O 1
ATOM 608 N N . GLY A 1 81 ? -6.180 -10.586 4.789 1.00 92.88 81 GLY A N 1
ATOM 609 C CA . GLY A 1 81 ? -5.876 -9.377 5.548 1.00 92.88 81 GLY A CA 1
ATOM 610 C C . GLY A 1 81 ? -4.430 -9.286 6.038 1.00 92.88 81 GLY A C 1
ATOM 611 O O . GLY A 1 81 ? -4.144 -8.431 6.871 1.00 92.88 81 GLY A O 1
ATOM 612 N N . THR A 1 82 ? -3.541 -10.161 5.577 1.00 95.38 82 THR A N 1
ATOM 613 C CA . THR A 1 82 ? -2.097 -10.155 5.845 1.00 95.38 82 THR A CA 1
ATOM 614 C C . THR A 1 82 ? -1.350 -10.408 4.543 1.00 95.38 82 THR A C 1
ATOM 616 O O . THR A 1 82 ? -1.952 -10.833 3.555 1.00 95.38 82 THR A O 1
ATOM 619 N N . THR A 1 83 ? -0.042 -10.175 4.527 1.00 97.06 83 THR A N 1
ATOM 620 C CA . THR A 1 83 ? 0.801 -10.529 3.382 1.00 97.06 83 THR A CA 1
ATOM 621 C C . THR A 1 83 ? 0.970 -12.052 3.254 1.00 97.06 83 THR A C 1
ATOM 623 O O . THR A 1 83 ? 0.789 -12.774 4.244 1.00 97.06 83 THR A O 1
ATOM 626 N N . PRO A 1 84 ? 1.281 -12.564 2.046 1.00 97.38 84 PRO A N 1
ATOM 627 C CA . PRO A 1 84 ? 1.674 -13.959 1.855 1.00 97.38 84 PRO A CA 1
ATOM 628 C C . PRO A 1 84 ? 2.914 -14.336 2.671 1.00 97.38 84 PRO A C 1
ATOM 630 O O . PRO A 1 84 ? 3.755 -13.486 2.974 1.00 97.38 84 PRO A O 1
ATOM 633 N N . GLU A 1 85 ? 3.056 -15.626 2.978 1.00 96.75 85 GLU A N 1
ATOM 634 C CA . GLU A 1 85 ? 4.280 -16.155 3.584 1.00 96.75 85 GLU A CA 1
ATOM 635 C C . GLU A 1 85 ? 5.498 -15.849 2.695 1.00 96.75 85 GLU A C 1
ATOM 637 O O . GLU A 1 85 ? 5.444 -15.987 1.473 1.00 96.75 85 GLU A O 1
ATOM 642 N N . GLY A 1 86 ? 6.593 -15.395 3.310 1.00 94.06 86 GLY A N 1
ATOM 643 C CA . GLY A 1 86 ? 7.819 -15.020 2.601 1.00 94.06 86 GLY A CA 1
ATOM 644 C C . GLY A 1 86 ? 7.796 -13.638 1.939 1.00 94.06 86 GLY A C 1
ATOM 645 O O . GLY A 1 86 ? 8.791 -13.254 1.326 1.00 94.06 86 GLY A O 1
ATOM 646 N N . PHE A 1 87 ? 6.709 -12.865 2.059 1.00 96.50 87 PHE A N 1
ATOM 647 C CA . PHE A 1 87 ? 6.717 -11.464 1.641 1.00 96.50 87 PHE A CA 1
ATOM 648 C C . PHE A 1 87 ? 7.623 -10.638 2.565 1.00 96.50 87 PHE A C 1
ATOM 650 O O . PHE A 1 87 ? 7.344 -10.519 3.758 1.00 96.50 87 PHE A O 1
ATOM 657 N N . ASN A 1 88 ? 8.665 -10.030 1.995 1.00 93.69 88 ASN A N 1
ATOM 658 C CA . ASN A 1 88 ? 9.558 -9.098 2.684 1.00 93.69 88 ASN A CA 1
ATOM 659 C C . ASN A 1 88 ? 9.377 -7.697 2.096 1.00 93.69 88 ASN A C 1
ATOM 661 O O . ASN A 1 88 ? 9.309 -7.550 0.874 1.00 93.69 88 ASN A O 1
ATOM 665 N N . SER A 1 89 ? 9.305 -6.686 2.964 1.00 95.50 89 SER A N 1
ATOM 666 C CA . SER A 1 89 ? 9.217 -5.288 2.546 1.00 95.50 89 SER A CA 1
ATOM 667 C C . SER A 1 89 ? 10.609 -4.670 2.547 1.00 95.50 89 SER A C 1
ATOM 669 O O . SER A 1 89 ? 11.152 -4.332 3.599 1.00 95.50 89 SER A O 1
ATOM 671 N N . TRP A 1 90 ? 11.174 -4.500 1.354 1.00 94.50 90 TRP A N 1
ATOM 672 C CA . TRP A 1 90 ? 12.437 -3.796 1.160 1.00 94.50 90 TRP A CA 1
ATOM 673 C C . TRP A 1 90 ? 12.365 -2.370 1.715 1.00 94.50 90 TRP A C 1
ATOM 675 O O . TRP A 1 90 ? 13.298 -1.911 2.374 1.00 94.50 90 TRP A O 1
ATOM 685 N N . GLN A 1 91 ? 11.236 -1.686 1.511 1.00 94.12 91 GLN A N 1
ATOM 686 C CA . GLN A 1 91 ? 11.030 -0.324 1.994 1.00 94.12 91 GLN A CA 1
ATOM 687 C C . GLN A 1 91 ? 11.078 -0.255 3.526 1.00 94.12 91 GLN A C 1
ATOM 689 O O . GLN A 1 91 ? 11.694 0.657 4.086 1.00 94.12 91 GLN A O 1
ATOM 694 N N . ALA A 1 92 ? 10.448 -1.208 4.218 1.00 91.94 92 ALA A N 1
ATOM 695 C CA . ALA A 1 92 ? 10.497 -1.275 5.676 1.00 91.94 92 ALA A CA 1
ATOM 696 C C . ALA A 1 92 ? 11.905 -1.624 6.191 1.00 91.94 92 ALA A C 1
ATOM 698 O O . ALA A 1 92 ? 12.356 -1.027 7.172 1.00 91.94 92 ALA A O 1
ATOM 699 N N . ASP A 1 93 ? 12.607 -2.533 5.508 1.00 93.94 93 ASP A N 1
ATOM 700 C CA . ASP A 1 93 ? 13.941 -3.003 5.895 1.00 93.94 93 ASP A CA 1
ATOM 701 C C . ASP A 1 93 ? 15.020 -1.925 5.712 1.00 93.94 93 ASP A C 1
ATOM 703 O O . ASP A 1 93 ? 15.846 -1.698 6.599 1.00 93.94 93 ASP A O 1
ATOM 707 N N . VAL A 1 94 ? 15.019 -1.229 4.572 1.00 94.56 94 VAL A N 1
ATOM 708 C CA . VAL A 1 94 ? 16.032 -0.212 4.240 1.00 94.56 94 VAL A CA 1
ATOM 709 C C . VAL A 1 94 ? 15.782 1.105 4.968 1.00 94.56 94 VAL A C 1
ATOM 711 O O . VAL A 1 94 ? 16.728 1.808 5.336 1.00 94.56 94 VAL A O 1
ATOM 714 N N . PHE A 1 95 ? 14.517 1.442 5.221 1.00 93.62 95 PHE A N 1
ATOM 715 C CA . PHE A 1 95 ? 14.136 2.681 5.889 1.00 93.62 95 PHE A CA 1
ATOM 716 C C . PHE A 1 95 ? 13.372 2.392 7.189 1.00 93.62 95 PHE A C 1
ATOM 718 O O . PHE A 1 95 ? 12.176 2.667 7.276 1.00 93.62 95 PHE A O 1
ATOM 725 N N . PRO A 1 96 ? 14.031 1.898 8.248 1.00 93.38 96 PRO A N 1
ATOM 726 C CA . PRO A 1 96 ? 13.359 1.655 9.517 1.00 93.38 96 PRO A CA 1
ATOM 727 C C . PRO A 1 96 ? 12.943 2.967 10.206 1.00 93.38 96 PRO A C 1
ATOM 729 O O . PRO A 1 96 ? 13.559 4.027 10.028 1.00 93.38 96 PRO A O 1
ATOM 732 N N . GLY A 1 97 ? 11.903 2.896 11.041 1.00 93.25 97 GLY A N 1
ATOM 733 C CA . GLY A 1 97 ? 11.433 4.019 11.863 1.00 93.25 97 GLY A CA 1
ATOM 734 C C . GLY A 1 97 ? 10.693 5.118 11.092 1.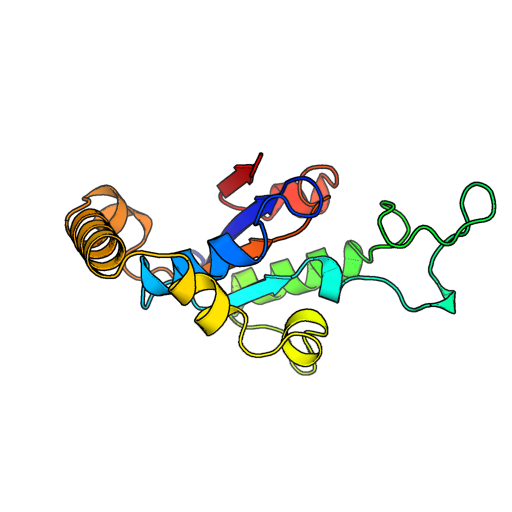00 93.25 97 GLY A C 1
ATOM 735 O O . GLY A 1 97 ? 10.654 6.268 11.543 1.00 93.25 97 GLY A O 1
ATOM 736 N N . GLN A 1 98 ? 10.152 4.809 9.909 1.00 92.94 98 GLN A N 1
ATOM 737 C CA . GLN A 1 98 ? 9.332 5.745 9.128 1.00 92.94 98 GLN A CA 1
ATOM 738 C C . GLN A 1 98 ? 8.091 6.219 9.895 1.00 92.94 98 GLN A C 1
ATOM 740 O O . GLN A 1 98 ? 7.743 7.393 9.803 1.00 92.94 98 GLN A O 1
ATOM 745 N N . ASP A 1 99 ? 7.487 5.344 10.695 1.00 92.38 99 ASP A N 1
ATOM 746 C CA . ASP A 1 99 ? 6.381 5.635 11.608 1.00 92.38 99 ASP A CA 1
ATOM 747 C C . ASP A 1 99 ? 6.740 6.754 12.600 1.00 92.38 99 ASP A C 1
ATOM 749 O O . ASP A 1 99 ? 6.096 7.804 12.666 1.00 92.38 99 ASP A O 1
ATOM 753 N N . THR A 1 100 ? 7.866 6.585 13.291 1.00 93.69 100 THR A N 1
ATOM 754 C CA . THR A 1 100 ? 8.388 7.535 14.269 1.00 93.69 100 THR A CA 1
ATOM 755 C C . THR A 1 100 ? 8.762 8.853 13.594 1.00 93.69 100 THR A C 1
ATOM 757 O O . THR A 1 100 ? 8.541 9.926 14.156 1.00 93.69 100 THR A O 1
ATOM 760 N N . ARG A 1 101 ? 9.333 8.805 12.382 1.00 93.38 101 ARG A N 1
ATOM 761 C CA . ARG A 1 101 ? 9.658 10.013 11.607 1.00 93.38 101 ARG A CA 1
ATOM 762 C C . ARG A 1 101 ? 8.398 10.767 11.198 1.00 93.38 101 ARG A C 1
ATOM 764 O O . ARG A 1 101 ? 8.377 11.985 11.332 1.00 93.38 101 ARG A O 1
ATOM 771 N N . ALA A 1 102 ? 7.364 10.060 10.753 1.00 93.25 102 ALA A N 1
ATOM 772 C CA . ALA A 1 102 ? 6.103 10.660 10.348 1.00 93.25 102 ALA A CA 1
ATOM 773 C C . ALA A 1 102 ? 5.403 11.352 11.527 1.00 93.25 102 ALA A C 1
ATOM 775 O O . ALA A 1 102 ? 4.960 12.491 11.398 1.00 93.25 102 ALA A O 1
ATOM 776 N N . LEU A 1 103 ? 5.401 10.728 12.709 1.00 92.50 103 LEU A N 1
ATOM 777 C CA . LEU A 1 103 ? 4.846 11.330 13.924 1.00 92.50 103 LEU A CA 1
ATOM 778 C C . LEU A 1 103 ? 5.566 12.606 14.371 1.00 92.50 103 LEU A C 1
ATOM 780 O O . LEU A 1 103 ? 4.920 13.516 14.875 1.00 92.50 103 LEU A O 1
ATOM 784 N N . ARG A 1 104 ? 6.884 12.719 14.161 1.00 93.00 104 ARG A N 1
ATOM 785 C CA . ARG A 1 104 ? 7.637 13.949 14.487 1.00 93.00 104 ARG A CA 1
ATOM 786 C C . ARG A 1 104 ? 7.231 15.153 13.638 1.00 93.00 104 ARG A C 1
ATOM 788 O O . ARG A 1 104 ? 7.590 16.273 13.984 1.00 93.00 104 ARG A O 1
ATOM 795 N N . MET A 1 105 ? 6.533 14.926 12.526 1.00 87.81 105 MET A N 1
ATOM 796 C CA . MET A 1 105 ? 6.017 15.988 11.661 1.00 87.81 105 MET A CA 1
ATOM 797 C C . MET A 1 105 ? 4.647 16.503 12.120 1.00 87.81 105 MET A C 1
ATOM 799 O O . MET A 1 105 ? 4.164 17.490 11.572 1.00 87.81 105 MET A O 1
ATOM 803 N N . MET A 1 106 ? 4.024 15.841 13.098 1.00 91.31 106 MET A N 1
ATOM 804 C CA . MET A 1 106 ? 2.696 16.165 13.603 1.00 91.31 106 MET A CA 1
ATOM 805 C C . MET A 1 106 ? 2.789 16.822 14.978 1.00 91.31 106 MET A C 1
ATOM 807 O O . MET A 1 106 ? 3.535 16.373 15.848 1.00 91.31 106 MET A O 1
ATOM 811 N N . ASP A 1 107 ? 1.981 17.857 15.192 1.00 94.56 107 ASP A N 1
ATOM 812 C CA . ASP A 1 107 ? 1.699 18.340 16.541 1.00 94.56 107 ASP A CA 1
ATOM 813 C C . ASP A 1 107 ? 0.849 17.305 17.299 1.00 94.56 107 ASP A C 1
ATOM 815 O O . ASP A 1 107 ? -0.078 16.709 16.741 1.00 94.56 107 ASP A O 1
ATOM 819 N N . SER A 1 108 ? 1.171 17.067 18.572 1.00 91.88 108 SER A N 1
ATOM 820 C CA . SER A 1 108 ? 0.503 16.034 19.368 1.00 91.88 108 SER A CA 1
ATOM 821 C C . SER A 1 108 ? -0.965 16.349 19.643 1.00 91.88 108 SER A C 1
ATOM 823 O O . SER A 1 108 ? -1.771 15.422 19.682 1.00 91.88 108 SER A O 1
ATOM 825 N N . ASN A 1 109 ? -1.318 17.628 19.808 1.00 95.56 109 ASN A N 1
ATOM 826 C CA . ASN A 1 109 ? -2.706 18.025 20.037 1.00 95.56 109 ASN A CA 1
ATOM 827 C C . ASN A 1 109 ? -3.504 17.860 18.746 1.00 95.56 109 ASN A C 1
ATOM 829 O O . ASN A 1 109 ? -4.561 17.245 18.763 1.00 95.56 109 ASN A O 1
ATOM 833 N N . MET A 1 110 ? -2.939 18.279 17.609 1.00 95.06 110 MET A N 1
ATOM 834 C CA . MET A 1 110 ? -3.554 18.049 16.298 1.00 95.06 110 MET A CA 1
ATOM 835 C C . MET A 1 110 ? -3.807 16.557 16.027 1.00 95.06 110 MET A C 1
ATOM 837 O O . MET A 1 110 ? -4.846 16.199 15.475 1.00 95.06 110 MET A O 1
ATOM 841 N N . LEU A 1 111 ? -2.871 15.673 16.388 1.00 94.44 111 LEU A N 1
ATOM 842 C CA . LEU A 1 111 ? -3.060 14.232 16.213 1.00 94.44 111 LEU A CA 1
ATOM 843 C C . LEU A 1 111 ? -4.212 13.693 17.073 1.00 94.44 111 LEU A C 1
ATOM 845 O O . LEU A 1 111 ? -4.982 12.860 16.591 1.00 94.44 111 LEU A O 1
ATOM 849 N N . GLU A 1 112 ? -4.330 14.143 18.323 1.00 94.94 112 GLU A N 1
ATOM 850 C CA . GLU A 1 112 ? -5.420 13.714 19.201 1.00 94.94 112 GLU A CA 1
ATOM 851 C C . GLU A 1 112 ? -6.769 14.283 18.748 1.00 94.94 112 GLU A C 1
ATOM 853 O O . GLU A 1 112 ? -7.728 13.523 18.632 1.00 94.94 112 GLU A O 1
ATOM 858 N N . ASP A 1 113 ? -6.816 15.552 18.336 1.00 95.81 113 ASP A N 1
ATOM 859 C CA . ASP A 1 113 ? -8.014 16.169 17.757 1.00 95.81 113 ASP A CA 1
ATOM 860 C C . ASP A 1 113 ? -8.514 15.376 16.537 1.00 95.81 113 ASP A C 1
ATOM 862 O O . ASP A 1 113 ? -9.711 15.121 16.388 1.00 95.81 113 ASP A O 1
ATOM 866 N N . LEU A 1 114 ? -7.604 14.936 15.659 1.00 95.38 114 LEU A N 1
ATOM 867 C CA . LEU A 1 114 ? -7.955 14.115 14.495 1.00 95.38 114 LEU A CA 1
ATOM 868 C C . LEU A 1 114 ? -8.480 12.731 14.894 1.00 95.38 114 LEU A C 1
ATOM 870 O O . LEU A 1 114 ? -9.416 12.231 14.267 1.00 95.38 114 LEU A O 1
ATOM 874 N N . ARG A 1 115 ? -7.917 12.107 15.935 1.00 93.56 115 ARG A N 1
ATOM 875 C CA . ARG A 1 115 ? -8.426 10.830 16.466 1.00 93.56 115 ARG A CA 1
ATOM 876 C C . ARG A 1 115 ? -9.830 10.982 17.027 1.00 93.56 115 ARG A C 1
ATOM 878 O O . ARG A 1 115 ? -10.682 10.140 16.752 1.00 93.56 115 ARG A O 1
ATOM 885 N N . GLU A 1 116 ? -10.078 12.037 17.796 1.00 93.94 116 GLU A N 1
ATOM 886 C CA . GLU A 1 116 ? -11.402 12.324 18.348 1.00 93.94 116 GLU A CA 1
ATOM 887 C C . GLU A 1 116 ? -12.423 12.572 17.237 1.00 93.94 116 GLU A C 1
ATOM 889 O O . GLU A 1 116 ? -13.509 11.991 17.263 1.00 93.94 116 GLU A O 1
ATOM 894 N N . GLN A 1 117 ? -12.055 13.344 16.210 1.00 93.88 117 GLN A N 1
ATOM 895 C CA . GLN A 1 117 ? -12.912 13.578 15.044 1.00 93.88 117 GLN A CA 1
ATOM 896 C C . GLN A 1 117 ? -13.257 12.285 14.301 1.00 93.88 117 GLN A C 1
ATOM 898 O O . GLN A 1 117 ? -14.410 12.096 13.910 1.00 93.88 117 GLN A O 1
ATOM 903 N N . VAL A 1 118 ? -12.289 11.381 14.117 1.00 91.88 118 VAL A N 1
ATOM 904 C CA . VAL A 1 118 ? -12.535 10.084 13.471 1.00 91.88 118 VAL A CA 1
ATOM 905 C C . VAL A 1 118 ? -13.440 9.205 14.332 1.00 91.88 118 VAL A C 1
ATOM 907 O O . VAL A 1 118 ? -14.423 8.684 13.814 1.00 91.88 118 VAL A O 1
ATOM 910 N N . ARG A 1 119 ? -13.189 9.101 15.642 1.00 88.19 119 ARG A N 1
ATOM 911 C CA . ARG A 1 119 ? -14.028 8.313 16.568 1.00 88.19 119 ARG A CA 1
ATOM 912 C C . ARG A 1 119 ? -15.457 8.841 16.684 1.00 88.19 119 ARG A C 1
ATOM 914 O O . ARG A 1 119 ? -16.382 8.058 16.856 1.00 88.19 119 ARG A O 1
ATOM 921 N N . ALA A 1 120 ? -15.646 10.157 16.601 1.00 90.88 120 ALA A N 1
ATOM 922 C CA . ALA A 1 120 ? -16.964 10.787 16.641 1.00 90.88 120 ALA A CA 1
ATOM 923 C C . ALA A 1 120 ? -17.693 10.762 15.282 1.00 90.88 120 ALA A C 1
ATOM 925 O O . ALA A 1 120 ? -18.852 11.175 15.189 1.00 90.88 120 ALA A O 1
ATOM 926 N N . SER A 1 121 ? -17.025 10.318 14.211 1.00 91.31 121 SER A N 1
ATOM 927 C CA . SER A 1 121 ? -17.587 10.300 12.865 1.00 91.31 121 SER A CA 1
ATOM 928 C C . SER A 1 121 ? -18.540 9.124 12.676 1.00 91.31 121 SER A C 1
ATOM 930 O O . SER A 1 121 ? -18.137 7.966 12.723 1.00 91.31 121 SER A O 1
ATOM 932 N N . ARG A 1 122 ? -19.795 9.418 12.320 1.00 83.94 122 ARG A N 1
ATOM 933 C CA . ARG A 1 122 ? -20.767 8.388 11.908 1.00 83.94 122 ARG A CA 1
ATOM 934 C C . ARG A 1 122 ? -20.295 7.587 10.696 1.00 83.94 122 ARG A C 1
ATOM 936 O O . ARG A 1 122 ? -20.545 6.398 10.610 1.00 83.94 122 ARG A O 1
ATOM 943 N N . VAL A 1 123 ? -19.555 8.225 9.785 1.00 81.12 123 VAL A N 1
ATOM 944 C CA . VAL A 1 123 ? -18.976 7.533 8.622 1.00 81.12 123 VAL A CA 1
ATOM 945 C C . VAL A 1 123 ? -17.976 6.473 9.071 1.00 81.12 123 VAL A C 1
ATOM 947 O O . VAL A 1 123 ? -17.893 5.416 8.462 1.00 81.12 123 VAL A O 1
ATOM 950 N N . PHE A 1 124 ? -17.210 6.741 10.129 1.00 82.19 124 PHE A N 1
ATOM 951 C CA . PHE A 1 124 ? -16.283 5.752 10.662 1.00 82.19 124 PHE A CA 1
ATOM 952 C C . PHE A 1 124 ? -17.037 4.568 11.282 1.00 82.19 124 PHE A C 1
ATOM 954 O O . PHE A 1 124 ? -16.713 3.426 10.966 1.00 82.19 124 PHE A O 1
ATOM 961 N N . GLU A 1 125 ? -18.075 4.837 12.077 1.00 80.50 125 GLU A N 1
ATOM 962 C CA . GLU A 1 125 ? -18.942 3.805 12.664 1.00 80.50 125 GLU A CA 1
ATOM 963 C C . GLU A 1 125 ? -19.603 2.921 11.590 1.00 80.50 125 GLU A C 1
ATOM 965 O O . GLU A 1 125 ? -19.565 1.697 11.688 1.00 80.50 125 GLU A O 1
ATOM 970 N N . ASP A 1 126 ? -20.140 3.524 10.528 1.00 80.50 126 ASP A N 1
ATOM 971 C CA . ASP A 1 126 ? -20.866 2.801 9.479 1.00 80.50 126 ASP A CA 1
ATOM 972 C C . ASP A 1 126 ? -19.931 2.055 8.503 1.00 80.50 126 ASP A C 1
ATOM 974 O O . ASP A 1 126 ? -20.248 0.959 8.031 1.00 80.50 126 ASP A O 1
ATOM 978 N N . GLU A 1 127 ? -18.777 2.645 8.162 1.00 78.31 127 GLU A N 1
ATOM 979 C CA . GLU A 1 127 ? -17.954 2.189 7.033 1.00 78.31 127 GLU A CA 1
ATOM 980 C C . GLU A 1 127 ? -16.577 1.642 7.403 1.00 78.31 127 GLU A C 1
ATOM 982 O O . GLU A 1 127 ? -15.949 1.008 6.552 1.00 78.31 127 GLU A O 1
ATOM 987 N N . VAL A 1 128 ? -16.077 1.868 8.614 1.00 79.69 128 VAL A N 1
ATOM 988 C CA . VAL A 1 128 ? -14.706 1.491 9.006 1.00 79.69 128 VAL A CA 1
ATOM 989 C C . VAL A 1 128 ? -14.688 0.579 10.226 1.00 79.69 128 VAL A C 1
ATOM 991 O O . VAL A 1 128 ? -13.844 -0.319 10.293 1.00 79.69 128 VAL A O 1
ATOM 994 N N . GLU A 1 129 ? -15.618 0.757 11.159 1.00 82.50 129 GLU A N 1
ATOM 995 C CA . GLU A 1 129 ? -15.718 -0.066 12.361 1.00 82.50 129 GLU A CA 1
ATOM 996 C C . GLU A 1 129 ? -15.820 -1.560 11.998 1.00 82.50 129 GLU A C 1
ATOM 998 O O . GLU A 1 129 ? -16.522 -1.967 11.069 1.00 82.50 129 GLU A O 1
ATOM 1003 N N . GLY A 1 130 ? -15.035 -2.400 12.679 1.00 84.56 130 GLY A N 1
ATOM 1004 C CA . GLY A 1 130 ? -14.932 -3.833 12.371 1.00 84.56 130 GLY A CA 1
ATOM 1005 C C . GLY A 1 130 ? -14.242 -4.200 11.043 1.00 84.56 130 GLY A C 1
ATOM 1006 O O . GLY A 1 130 ? -14.055 -5.392 10.774 1.00 84.56 130 GLY A O 1
ATOM 1007 N N . LYS A 1 131 ? -13.821 -3.226 10.221 1.00 89.38 131 LYS A N 1
ATOM 1008 C CA . LYS A 1 131 ? -13.023 -3.460 9.007 1.00 89.38 131 LYS A CA 1
ATOM 1009 C C . LYS A 1 131 ? -11.527 -3.306 9.281 1.00 89.38 131 LYS A C 1
ATOM 1011 O O . LYS A 1 131 ? -11.085 -2.546 10.144 1.00 89.38 131 LYS A O 1
ATOM 1016 N N . ARG A 1 132 ? -10.735 -4.037 8.499 1.00 94.19 132 ARG A N 1
ATOM 1017 C CA . ARG A 1 132 ? -9.278 -3.949 8.442 1.00 94.19 132 ARG A CA 1
ATOM 1018 C C . ARG A 1 132 ? -8.886 -3.048 7.277 1.00 94.19 132 ARG A C 1
ATOM 1020 O O . ARG A 1 132 ? -9.109 -3.400 6.121 1.00 94.19 132 ARG A O 1
ATOM 1027 N N . LEU A 1 133 ? -8.282 -1.906 7.569 1.00 95.44 133 LEU A N 1
ATOM 1028 C CA . LEU A 1 133 ? -7.750 -1.014 6.548 1.00 95.44 133 LEU A CA 1
ATOM 1029 C C . LEU A 1 133 ? -6.339 -1.463 6.160 1.00 95.44 133 LEU A C 1
ATOM 1031 O O . LEU A 1 133 ? -5.496 -1.761 7.016 1.00 95.44 133 LEU A O 1
ATOM 1035 N N . VAL A 1 134 ? -6.092 -1.506 4.856 1.00 97.25 134 VAL A N 1
ATOM 1036 C CA . VAL A 1 134 ? -4.776 -1.753 4.270 1.00 97.25 134 VAL A CA 1
ATOM 1037 C C . VAL A 1 134 ? -4.480 -0.616 3.314 1.00 97.25 134 VAL A C 1
ATOM 1039 O O . VAL A 1 134 ? -5.265 -0.344 2.406 1.00 97.25 134 VAL A O 1
ATOM 1042 N N . ILE A 1 135 ? -3.348 0.044 3.511 1.00 97.88 135 ILE A N 1
ATOM 1043 C CA . ILE A 1 135 ? -2.924 1.145 2.655 1.00 97.88 135 ILE A CA 1
ATOM 1044 C C . ILE A 1 135 ? -1.928 0.611 1.630 1.00 97.88 135 ILE A C 1
ATOM 1046 O O . ILE A 1 135 ? -0.965 -0.052 1.990 1.00 97.88 135 ILE A O 1
ATOM 1050 N N . VAL A 1 136 ? -2.157 0.902 0.355 1.00 97.94 136 VAL A N 1
ATOM 1051 C CA . VAL A 1 136 ? -1.266 0.578 -0.760 1.00 97.94 136 VAL A CA 1
ATOM 1052 C C . VAL A 1 136 ? -0.741 1.897 -1.295 1.00 97.94 136 VAL A C 1
ATOM 1054 O O . VAL A 1 136 ? -1.513 2.677 -1.855 1.00 97.94 136 VAL A O 1
ATOM 1057 N N . GLU A 1 137 ? 0.541 2.179 -1.102 1.00 96.81 137 GLU A N 1
ATOM 1058 C CA . GLU A 1 137 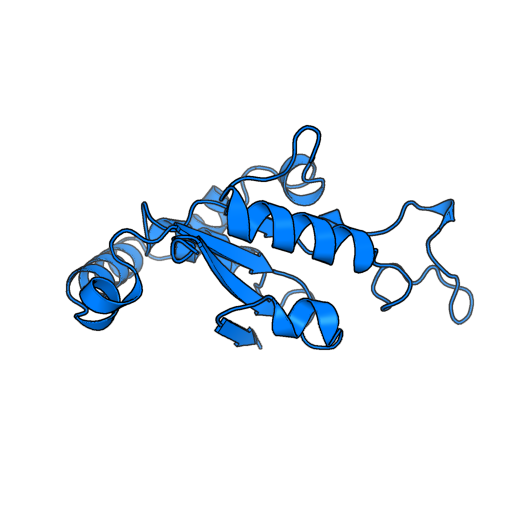? 1.148 3.446 -1.512 1.00 96.81 137 GLU A CA 1
ATOM 1059 C C . GLU A 1 137 ? 2.148 3.241 -2.653 1.00 96.81 137 GLU A C 1
ATOM 1061 O O . GLU A 1 137 ? 2.841 2.233 -2.694 1.00 96.81 137 GLU A O 1
ATOM 1066 N N . GLY A 1 138 ? 2.170 4.140 -3.638 1.00 94.31 138 GLY A N 1
ATOM 1067 C CA . GLY A 1 138 ? 3.074 4.018 -4.785 1.00 94.31 138 GLY A CA 1
ATOM 1068 C C . GLY A 1 138 ? 2.750 4.982 -5.923 1.00 94.31 138 GLY A C 1
ATOM 1069 O O . GLY A 1 138 ? 1.644 5.509 -6.034 1.00 94.31 138 GLY A O 1
ATOM 1070 N N . PHE A 1 139 ? 3.709 5.252 -6.802 1.00 89.94 139 PHE A N 1
ATOM 1071 C CA . PHE A 1 139 ? 3.616 6.361 -7.762 1.00 89.94 139 PHE A CA 1
ATOM 1072 C C . PHE A 1 139 ? 2.853 6.039 -9.071 1.00 89.94 139 PHE A C 1
ATOM 1074 O O . PHE A 1 139 ? 2.390 6.968 -9.729 1.00 89.94 139 PHE A O 1
ATOM 1081 N N . LEU A 1 140 ? 2.633 4.759 -9.422 1.00 92.31 140 LEU A N 1
ATOM 1082 C CA . LEU A 1 140 ? 1.917 4.332 -10.650 1.00 92.31 140 LEU A CA 1
ATOM 1083 C C . LEU A 1 140 ? 0.609 3.555 -10.417 1.00 92.31 140 LEU A C 1
ATOM 1085 O O . LEU A 1 140 ? 0.017 3.052 -11.375 1.00 92.31 140 LEU A O 1
ATOM 1089 N N . LEU A 1 141 ? 0.116 3.469 -9.178 1.00 93.88 141 LEU A N 1
ATOM 1090 C CA . LEU A 1 141 ? -1.021 2.602 -8.820 1.00 93.88 141 LEU A CA 1
ATOM 1091 C C . LEU A 1 141 ? -2.262 2.812 -9.705 1.00 93.88 141 LEU A C 1
ATOM 1093 O O . LEU A 1 141 ? -2.986 1.866 -10.009 1.00 93.88 141 LEU A O 1
ATOM 1097 N N . TYR A 1 142 ? -2.525 4.050 -10.132 1.00 94.81 142 TYR A N 1
ATOM 1098 C CA . TYR A 1 142 ? -3.721 4.386 -10.917 1.00 94.81 142 TYR A CA 1
ATOM 1099 C C . TYR A 1 142 ? -3.512 4.319 -12.426 1.00 94.81 142 TYR A C 1
ATOM 1101 O O . TYR A 1 142 ? -4.495 4.347 -13.177 1.00 94.81 142 TYR A O 1
ATOM 1109 N N . ASN A 1 143 ? -2.258 4.205 -12.859 1.00 93.00 143 ASN A N 1
ATOM 1110 C CA . ASN A 1 143 ? -1.886 4.083 -14.261 1.00 93.00 143 ASN A CA 1
ATOM 1111 C C . ASN A 1 143 ? -2.074 2.647 -14.749 1.00 93.00 143 ASN A C 1
ATOM 1113 O O . ASN A 1 143 ? -2.299 2.440 -15.937 1.00 93.00 143 ASN A O 1
ATOM 1117 N N . ILE A 1 144 ? -2.047 1.672 -13.835 1.00 94.81 144 ILE A N 1
ATOM 1118 C CA . ILE A 1 144 ? -2.258 0.259 -14.136 1.00 94.81 144 ILE A CA 1
ATOM 1119 C C . ILE A 1 144 ? -3.722 -0.103 -13.852 1.00 94.81 144 ILE A C 1
ATOM 1121 O O . ILE A 1 144 ? -4.113 -0.193 -12.685 1.00 94.81 144 ILE A O 1
ATOM 1125 N N . PRO A 1 145 ? -4.569 -0.322 -14.882 1.00 95.94 145 PRO A N 1
ATOM 1126 C CA . PRO A 1 145 ? -5.998 -0.573 -14.682 1.00 95.94 145 PRO A CA 1
ATOM 1127 C C . PRO A 1 145 ? -6.283 -1.784 -13.790 1.00 95.94 145 PRO A C 1
ATOM 1129 O O . PRO A 1 145 ? -7.255 -1.777 -13.035 1.00 95.94 145 PRO A O 1
ATOM 1132 N N . ASP A 1 146 ? -5.421 -2.798 -13.872 1.00 95.94 146 ASP A N 1
ATOM 1133 C CA . ASP A 1 146 ? -5.530 -4.047 -13.125 1.00 95.94 146 ASP A CA 1
ATOM 1134 C C . ASP A 1 146 ? -5.279 -3.867 -11.617 1.00 95.94 146 ASP A C 1
ATOM 1136 O O . ASP A 1 146 ? -6.002 -4.428 -10.796 1.00 95.94 146 ASP A O 1
ATOM 1140 N N . ILE A 1 147 ? -4.336 -3.004 -11.236 1.00 97.75 147 ILE A N 1
ATOM 1141 C CA . ILE A 1 147 ? -4.131 -2.612 -9.835 1.00 97.75 147 ILE A CA 1
ATOM 1142 C C . ILE A 1 147 ? -5.259 -1.691 -9.384 1.00 97.75 147 ILE A C 1
ATOM 1144 O O . ILE A 1 147 ? -5.898 -1.920 -8.360 1.00 97.75 147 ILE A O 1
ATOM 1148 N N . ARG A 1 148 ? -5.586 -0.686 -10.201 1.00 97.25 148 ARG A N 1
ATOM 1149 C CA . ARG A 1 148 ? -6.596 0.323 -9.873 1.00 97.25 148 ARG A CA 1
ATOM 1150 C C . ARG A 1 148 ? -7.971 -0.265 -9.543 1.00 97.25 148 ARG A C 1
ATOM 1152 O O . ARG A 1 148 ? -8.668 0.317 -8.718 1.00 97.25 148 ARG A O 1
ATOM 1159 N N . LYS A 1 149 ? -8.385 -1.362 -10.190 1.00 97.19 149 LYS A N 1
ATOM 1160 C CA . LYS A 1 149 ? -9.686 -2.017 -9.936 1.00 97.19 149 LYS A CA 1
ATOM 1161 C C . LYS A 1 149 ? -9.741 -2.811 -8.622 1.00 97.19 149 LYS A C 1
ATOM 1163 O O . LYS A 1 149 ? -10.837 -3.151 -8.196 1.00 97.19 149 LYS A O 1
ATOM 1168 N N . ARG A 1 150 ? -8.591 -3.135 -8.016 1.00 97.38 150 ARG A N 1
ATOM 1169 C CA . ARG A 1 150 ? -8.501 -3.874 -6.741 1.00 97.38 150 ARG A CA 1
ATOM 1170 C C . ARG A 1 150 ? -8.614 -2.968 -5.517 1.00 97.38 150 ARG A C 1
ATOM 1172 O O . ARG A 1 150 ? -8.844 -3.458 -4.420 1.00 97.38 150 ARG A O 1
ATOM 1179 N N . LEU A 1 151 ? -8.439 -1.662 -5.701 1.00 97.50 151 LEU A N 1
ATOM 1180 C CA . LEU A 1 151 ? -8.487 -0.665 -4.635 1.00 97.50 151 LEU A CA 1
ATOM 1181 C C . LEU A 1 151 ? -9.936 -0.222 -4.404 1.00 97.50 151 LEU A C 1
ATOM 1183 O O . LEU A 1 151 ? -10.620 0.161 -5.355 1.00 97.50 151 LEU A O 1
ATOM 1187 N N . ASP A 1 152 ? -10.385 -0.230 -3.151 1.00 95.12 152 ASP A N 1
ATOM 1188 C CA . ASP A 1 152 ? -11.745 0.176 -2.783 1.00 95.12 152 ASP A CA 1
ATOM 1189 C C . ASP A 1 152 ? -11.888 1.706 -2.767 1.00 95.12 152 ASP A C 1
ATOM 1191 O O . ASP A 1 152 ? -12.904 2.256 -3.192 1.00 95.12 152 ASP A O 1
ATOM 1195 N N . THR A 1 153 ? -10.840 2.414 -2.336 1.00 94.38 153 THR A N 1
ATOM 1196 C CA . THR A 1 153 ? -10.741 3.873 -2.464 1.00 94.38 153 THR A CA 1
ATOM 1197 C C . THR A 1 153 ? -9.362 4.295 -2.947 1.00 94.38 153 THR A C 1
ATOM 1199 O O . THR A 1 153 ? -8.394 3.538 -2.881 1.00 94.38 153 THR A O 1
ATOM 1202 N N . ARG A 1 154 ? -9.277 5.507 -3.494 1.00 96.50 154 ARG A N 1
ATOM 1203 C CA . ARG A 1 154 ? -8.094 6.015 -4.194 1.00 96.50 154 ARG A CA 1
ATOM 1204 C C . ARG A 1 154 ? -7.903 7.482 -3.850 1.00 96.50 154 ARG A C 1
ATOM 1206 O O . ARG A 1 154 ? -8.731 8.309 -4.224 1.00 96.5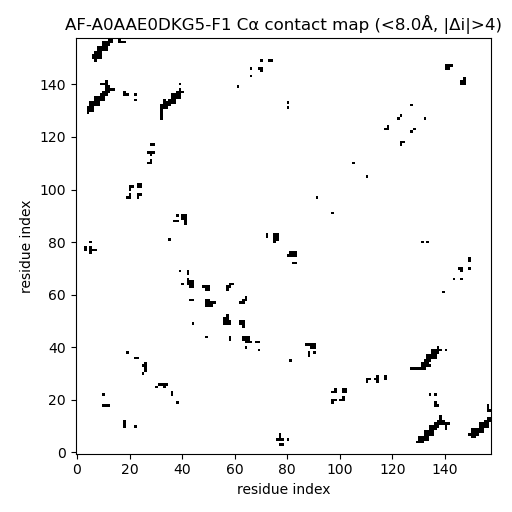0 154 ARG A O 1
ATOM 1213 N N . LEU A 1 155 ? -6.805 7.803 -3.181 1.00 96.19 155 LEU A N 1
ATOM 1214 C CA . LEU A 1 155 ? -6.396 9.172 -2.891 1.00 96.19 155 LEU A CA 1
ATOM 1215 C C . LEU A 1 155 ? -5.146 9.515 -3.699 1.00 96.19 155 LEU A C 1
ATOM 1217 O O . LEU A 1 155 ? -4.272 8.672 -3.914 1.00 96.19 155 LEU A O 1
ATOM 1221 N N . PHE A 1 156 ? -5.067 10.753 -4.173 1.00 95.44 156 PHE A N 1
ATOM 1222 C CA . PHE A 1 156 ? -3.899 11.254 -4.886 1.00 95.44 156 PHE A CA 1
ATOM 1223 C C . PHE A 1 156 ? -3.250 12.364 -4.064 1.00 95.44 156 PHE A C 1
ATOM 1225 O O . PHE A 1 156 ? -3.878 13.395 -3.819 1.00 95.44 156 PHE A O 1
ATOM 1232 N N . VAL A 1 157 ? -2.014 12.136 -3.635 1.00 93.19 157 VAL A N 1
ATOM 1233 C CA . VAL A 1 157 ? -1.206 13.094 -2.881 1.00 93.19 157 VAL A CA 1
ATOM 1234 C C . VAL A 1 157 ? -0.465 13.977 -3.883 1.00 93.19 157 VAL A C 1
ATOM 1236 O O . VAL A 1 1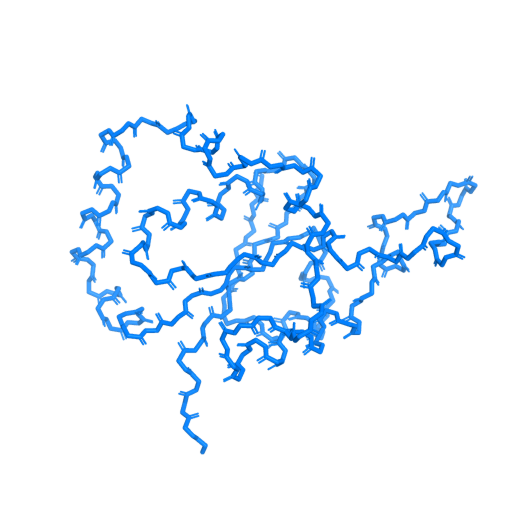57 ? 0.154 13.462 -4.816 1.00 93.19 157 VAL A O 1
ATOM 1239 N N . LYS A 1 158 ? -0.600 15.296 -3.731 1.00 84.31 158 LYS A N 1
ATOM 1240 C CA . LYS A 1 158 ? -0.057 16.305 -4.649 1.00 84.31 158 LYS A CA 1
ATOM 1241 C C . LYS A 1 158 ? 1.203 16.937 -4.091 1.00 84.31 158 LYS A C 1
ATOM 1243 O O . LYS A 1 158 ? 1.211 17.190 -2.868 1.00 84.31 158 LYS A O 1
#

Sequence (158 aa):
MPQSTVFLIGLSGPAAAGKTTLPHILTHIFCPHVSLILHGDDFCKEFDQIPTVNGYLDADGPAGVDFMRMGEVLDYVKVQGTTPEGFNSWQADVFPGQDTRALRMMDSNMLEDLREQVRASRVFEDEVEGKRLVIVEGFLLYNIPDIRKRLDTRLFVK

Organism: NCBI:txid209136

Secondary structure (DSSP, 8-state):
-PPPSEEEEEEE-STTSSTTHHHHHHHHHSTTTEEEEEEGGGGBPPTTTSPEETTEE-TTSTTTB-HHHHHHHHHHHHHHSSPPTT---HHHHHSTTHHHHHHTTS-HHHHHHHHHHHHT-HHHHHHTTT-EEEEEE-SSTTTSHHHHTT-SEEEE--

pLDDT: mean 92.51, std 7.92, range [37.41, 98.38]

Solvent-accessible surface area (backbone atoms only — not comparable to full-atom values): 8941 Å² total; per-residue (Å²): 126,85,79,63,51,41,44,38,34,34,34,27,32,62,87,90,39,44,56,72,41,50,57,40,44,45,33,68,44,47,57,84,31,46,74,48,76,46,58,48,72,54,30,48,47,57,82,91,63,33,44,71,54,98,89,37,78,33,55,88,40,84,71,6,37,39,61,67,62,47,44,54,48,50,55,46,23,43,74,71,68,45,78,61,91,90,69,69,54,54,60,56,69,77,48,67,63,52,51,62,55,30,49,72,77,49,58,71,65,62,50,48,53,50,28,52,53,47,72,71,28,64,66,36,62,77,74,40,61,92,31,40,34,32,39,39,24,32,66,57,50,76,78,38,66,76,51,41,72,70,37,78,43,78,46,75,44,112

Radius of gyration: 16.46 Å; Cα contacts (8 Å, |Δi|>4): 231; chains: 1; bounding box: 42×34×43 Å

Foldseek 3Di:
DPQQLEAEEEEAEDPPLCLLLVLLLVVLQLPPQAPEEAEQLLQFDDPVQFDDDPNDGCCVDPSRGDVVVVLVQLVVCSHPVDGDPPRDRPCCVVDPPSSVVSVVVDDPVRSVVSSVVLVPDPCCVVPRVSGHYYYYTDHCQCVDVSSVVSHPYYDYRD

Mean predicted aligned error: 4.01 Å